Protein AF-A0AAD5P476-F1 (afdb_monomer)

Solvent-accessible surface area (backbone atoms only — not comparable to full-atom values): 8328 Å² total; per-residue (Å²): 130,91,80,48,74,83,49,56,72,57,26,40,53,55,22,43,72,74,50,65,57,78,85,40,53,67,40,34,55,52,45,22,54,51,45,40,48,51,51,37,50,48,43,35,69,77,75,69,49,52,72,73,57,47,51,50,52,48,50,22,55,66,69,68,40,80,73,51,40,74,80,47,57,73,70,56,35,53,53,51,50,53,51,52,52,53,52,50,51,52,27,53,53,32,28,70,62,60,75,40,89,45,53,66,58,54,53,50,42,56,48,62,58,66,49,91,88,53,87,62,63,60,46,58,48,51,42,50,49,53,52,46,58,58,31,54,58,29,47,54,47,57,55,59,64,75,75,115

Secondary structure (DSSP, 8-state):
--SS---HHHHHHHHHHH--SGGGHHHHHHHHHHHHHHHHHHHIIIII--HHHHHHHHHHHHHT-TTGGGGS-HHHHHHHHHHHHHHHHHHHHHHHHHS---HHHHHHHHHHHT-TT--STHHHHHHHHHHHHHHHHHHHHHHHHTT-

pLDDT: mean 76.95, std 12.53, range [40.22, 91.44]

Structure (mmCIF, N/CA/C/O backbone):
data_AF-A0AAD5P476-F1
#
_entry.id   AF-A0AAD5P476-F1
#
loop_
_atom_site.group_PDB
_atom_site.id
_atom_site.type_symbol
_atom_site.label_atom_id
_atom_site.label_alt_id
_atom_site.label_comp_id
_atom_site.label_asym_id
_atom_site.label_entity_id
_atom_site.label_seq_id
_atom_site.pdbx_PDB_ins_code
_atom_site.Cartn_x
_atom_site.Cartn_y
_atom_site.Cartn_z
_atom_site.occupancy
_atom_site.B_iso_or_equiv
_atom_site.auth_seq_id
_atom_site.auth_comp_id
_atom_site.auth_asym_id
_atom_site.auth_atom_id
_atom_site.pdbx_PDB_model_num
ATOM 1 N N . MET A 1 1 ? -5.452 -8.787 -11.969 1.00 56.88 1 MET A N 1
ATOM 2 C CA . MET A 1 1 ? -4.181 -9.285 -11.409 1.00 56.88 1 MET A CA 1
ATOM 3 C C . MET A 1 1 ? -4.263 -10.797 -11.306 1.00 56.88 1 MET A C 1
ATOM 5 O O . MET A 1 1 ? -4.991 -11.282 -10.457 1.00 56.88 1 MET A O 1
ATOM 9 N N . SER A 1 2 ? -3.610 -11.534 -12.202 1.00 55.81 2 SER A N 1
ATOM 10 C CA . SER A 1 2 ? -3.522 -13.006 -12.142 1.00 55.81 2 SER A CA 1
ATOM 11 C C . SER A 1 2 ? -2.166 -13.499 -11.619 1.00 55.81 2 SER A C 1
ATOM 13 O O . SER A 1 2 ? -1.947 -14.701 -11.556 1.00 55.81 2 SER A O 1
ATOM 15 N N . PHE A 1 3 ? -1.255 -12.572 -11.299 1.00 60.81 3 PHE A N 1
ATOM 16 C CA . PHE A 1 3 ? 0.142 -12.845 -10.957 1.00 60.81 3 PHE A CA 1
ATOM 17 C C . PHE A 1 3 ? 0.397 -12.838 -9.440 1.00 60.81 3 PHE A C 1
ATOM 19 O O . PHE A 1 3 ? 1.166 -13.658 -8.950 1.00 60.81 3 PHE A O 1
ATOM 26 N N . ALA A 1 4 ? -0.288 -11.968 -8.692 1.00 59.12 4 ALA A N 1
ATOM 27 C CA . ALA A 1 4 ? -0.160 -11.897 -7.242 1.00 59.12 4 ALA A CA 1
ATOM 28 C C . ALA A 1 4 ? -1.021 -12.967 -6.564 1.00 59.12 4 ALA A C 1
ATOM 30 O O . ALA A 1 4 ? -2.199 -13.144 -6.907 1.00 59.12 4 ALA A O 1
ATOM 31 N N . ARG A 1 5 ? -0.456 -13.670 -5.581 1.00 62.91 5 ARG A N 1
ATOM 32 C CA . ARG A 1 5 ? -1.222 -14.598 -4.749 1.00 62.91 5 ARG A CA 1
ATOM 33 C C . ARG A 1 5 ? -2.085 -13.778 -3.803 1.00 62.91 5 ARG A C 1
ATOM 35 O O . ARG A 1 5 ? -1.629 -13.272 -2.786 1.00 62.91 5 ARG A O 1
ATOM 42 N N . ILE A 1 6 ? -3.371 -13.674 -4.119 1.00 62.91 6 ILE A N 1
ATOM 43 C CA . ILE A 1 6 ? -4.349 -13.045 -3.230 1.00 62.91 6 ILE A CA 1
ATOM 44 C C . ILE A 1 6 ? -4.551 -13.961 -2.010 1.00 62.91 6 ILE A C 1
ATOM 46 O O . ILE A 1 6 ? -5.366 -14.882 -2.032 1.00 62.91 6 ILE A O 1
ATOM 50 N N . ARG A 1 7 ? -3.797 -13.721 -0.932 1.00 70.94 7 ARG A N 1
ATOM 51 C CA . ARG A 1 7 ? -3.827 -14.511 0.314 1.00 70.94 7 ARG A CA 1
ATOM 52 C C . ARG A 1 7 ? -4.842 -13.970 1.328 1.00 70.94 7 ARG A C 1
ATOM 54 O O . ARG A 1 7 ? -4.598 -14.021 2.524 1.00 70.94 7 ARG A O 1
ATOM 61 N N . LEU A 1 8 ? -6.009 -13.504 0.873 1.00 75.25 8 LEU A N 1
ATOM 62 C CA . LEU A 1 8 ? -7.020 -12.824 1.708 1.00 75.25 8 LEU A CA 1
ATOM 63 C C . LEU A 1 8 ? -7.374 -13.563 3.008 1.00 75.25 8 LEU A C 1
ATOM 65 O O . LEU A 1 8 ? -7.472 -12.937 4.059 1.00 75.25 8 LEU A O 1
ATOM 69 N N . VAL A 1 9 ? -7.561 -14.886 2.944 1.00 75.19 9 VAL A N 1
ATOM 70 C CA . VAL A 1 9 ? -7.871 -15.705 4.131 1.00 75.19 9 VAL A CA 1
ATOM 71 C C . VAL A 1 9 ? -6.724 -15.659 5.134 1.00 75.19 9 VAL A C 1
ATOM 73 O O . VAL A 1 9 ? -6.945 -15.514 6.330 1.00 75.19 9 VAL A O 1
ATOM 76 N N . GLU A 1 10 ? -5.492 -15.741 4.651 1.00 73.12 10 GLU A N 1
ATOM 77 C CA . GLU A 1 10 ? -4.314 -15.681 5.501 1.00 73.12 10 GLU A CA 1
ATOM 78 C C . GLU A 1 10 ? -4.076 -14.273 6.044 1.00 73.12 10 GLU A C 1
ATOM 80 O O . GLU A 1 10 ? -3.812 -14.125 7.231 1.00 73.12 10 GLU A O 1
ATOM 85 N N . SER A 1 11 ? -4.254 -13.238 5.221 1.00 72.88 11 SER A N 1
ATOM 86 C CA . SER A 1 11 ? -4.199 -11.838 5.648 1.00 72.88 11 SER A CA 1
ATOM 87 C C . SER A 1 11 ? -5.212 -11.555 6.759 1.00 72.88 11 SER A C 1
ATOM 89 O O . SER A 1 11 ? -4.904 -10.867 7.734 1.00 72.88 11 SER A O 1
ATOM 91 N N . TYR A 1 12 ? -6.409 -12.135 6.656 1.00 71.94 12 TYR A N 1
ATOM 92 C CA . TYR A 1 12 ? -7.424 -12.050 7.698 1.00 71.94 12 TYR A CA 1
ATOM 93 C C . TYR A 1 12 ? -7.021 -12.811 8.967 1.00 71.94 12 TYR A C 1
ATOM 95 O O . TYR A 1 12 ? -7.147 -12.271 10.063 1.00 71.94 12 TYR A O 1
ATOM 103 N N . LEU A 1 13 ? -6.484 -14.029 8.848 1.00 73.94 13 LEU A N 1
ATOM 104 C CA . LEU A 1 13 ? -5.995 -14.796 10.001 1.00 73.94 13 LEU A CA 1
ATOM 105 C C . LEU A 1 13 ? -4.844 -14.082 10.726 1.00 73.94 13 LEU A C 1
ATOM 107 O O . LEU A 1 13 ? -4.843 -14.028 11.956 1.00 73.94 13 LEU A O 1
ATOM 111 N N . TRP A 1 14 ? -3.910 -13.478 9.985 1.00 71.81 14 TRP A N 1
ATOM 112 C CA . TRP A 1 14 ? -2.864 -12.615 10.542 1.00 71.81 14 TRP A CA 1
ATOM 113 C C . TRP A 1 14 ? -3.455 -11.440 11.303 1.00 71.81 14 TRP A C 1
ATOM 115 O O . TRP A 1 14 ? -3.028 -11.135 12.411 1.00 71.81 14 TRP A O 1
ATOM 125 N N . THR A 1 15 ? -4.488 -10.824 10.743 1.00 70.62 15 THR A N 1
ATOM 126 C CA . THR A 1 15 ? -5.160 -9.702 11.383 1.00 70.62 15 THR A CA 1
ATOM 127 C C . THR A 1 15 ? -5.862 -10.102 12.679 1.00 70.62 15 THR A C 1
ATOM 129 O O . THR A 1 15 ? -5.722 -9.417 13.684 1.00 70.62 15 THR A O 1
ATOM 132 N N . VAL A 1 16 ? -6.591 -11.221 12.686 1.00 73.12 16 VAL A N 1
ATOM 133 C CA . VAL A 1 16 ? -7.261 -11.738 13.893 1.00 73.12 16 VAL A CA 1
ATOM 134 C C . VAL A 1 16 ? -6.247 -12.083 14.983 1.00 73.12 16 VAL A C 1
ATOM 136 O O . VAL A 1 16 ? -6.548 -11.928 16.162 1.00 73.12 16 VAL A O 1
ATOM 139 N N . ARG A 1 17 ? -5.038 -12.517 14.607 1.00 71.56 17 ARG A N 1
ATOM 140 C CA . ARG A 1 17 ? -3.945 -12.755 15.556 1.00 71.56 17 ARG A CA 1
ATOM 141 C C . ARG A 1 17 ? -3.434 -11.465 16.207 1.00 71.56 17 ARG A C 1
ATOM 143 O O . ARG A 1 17 ? -2.981 -11.526 17.343 1.00 71.56 17 ARG A O 1
ATOM 150 N N . ILE A 1 18 ? -3.482 -10.347 15.484 1.00 69.25 18 ILE A N 1
ATOM 151 C CA . ILE A 1 18 ? -3.043 -9.027 15.950 1.00 69.25 18 ILE A CA 1
ATOM 152 C C . ILE A 1 18 ? -4.147 -8.372 16.801 1.00 69.25 18 ILE A C 1
ATOM 154 O O . ILE A 1 18 ? -3.914 -8.033 17.950 1.00 69.25 18 ILE A O 1
ATOM 158 N N . THR A 1 19 ? -5.376 -8.287 16.278 1.00 69.94 19 THR A N 1
ATOM 159 C CA . THR A 1 19 ? -6.534 -7.627 16.918 1.00 69.94 19 THR A CA 1
ATOM 160 C C . THR A 1 19 ? -7.726 -8.580 17.038 1.00 69.94 19 THR A C 1
ATOM 162 O O . THR A 1 19 ? -8.658 -8.573 16.220 1.00 69.94 19 THR A O 1
ATOM 165 N N . PHE A 1 20 ? -7.710 -9.435 18.064 1.00 73.69 20 PHE A N 1
ATOM 166 C CA . PHE A 1 20 ? -8.717 -10.492 18.220 1.00 73.69 20 PHE A CA 1
ATOM 167 C C . PHE A 1 20 ? -10.051 -9.980 18.783 1.00 73.69 20 PHE A C 1
ATOM 169 O O . PHE A 1 20 ? -11.096 -10.597 18.558 1.00 73.69 20 PHE A O 1
ATOM 176 N N . GLU A 1 21 ? -10.043 -8.866 19.514 1.00 77.25 21 GLU A N 1
ATOM 177 C CA . GLU A 1 21 ? -11.175 -8.452 20.331 1.00 77.25 21 GLU A CA 1
ATOM 178 C C . GLU A 1 21 ? -12.355 -7.982 19.462 1.00 77.25 21 GLU A C 1
ATOM 180 O O . GLU A 1 21 ? -12.168 -7.173 18.546 1.00 77.25 21 GLU A O 1
ATOM 185 N N . PRO A 1 22 ? -13.596 -8.444 19.716 1.00 75.69 22 PRO A N 1
ATOM 186 C CA . PRO A 1 22 ? -14.731 -8.252 18.809 1.00 75.69 22 PRO A CA 1
ATOM 187 C C . PRO A 1 22 ? -14.987 -6.799 18.408 1.00 75.69 22 PRO A C 1
ATOM 189 O O . PRO A 1 22 ? -15.296 -6.548 17.241 1.00 75.69 22 PRO A O 1
ATOM 192 N N . GLN A 1 23 ? -14.791 -5.863 19.337 1.00 75.94 23 GLN A N 1
ATOM 193 C CA . GLN A 1 23 ? -14.999 -4.433 19.141 1.00 75.94 23 GLN A CA 1
ATOM 194 C C . GLN A 1 23 ? -14.109 -3.827 18.046 1.00 75.94 23 GLN A C 1
ATOM 196 O O . GLN A 1 23 ? -14.542 -2.913 17.358 1.00 75.94 23 GLN A O 1
ATOM 201 N N . PHE A 1 24 ? -12.926 -4.391 17.777 1.00 79.06 24 PHE A N 1
ATOM 202 C CA . PHE A 1 24 ? -11.970 -3.883 16.782 1.00 79.06 24 PHE A CA 1
ATOM 203 C C . PHE A 1 24 ? -12.273 -4.341 15.344 1.00 79.06 24 PHE A C 1
ATOM 205 O O . PHE A 1 24 ? -11.373 -4.577 14.537 1.00 79.06 24 PHE A O 1
ATOM 212 N N . GLY A 1 25 ? -13.555 -4.474 14.987 1.00 79.25 25 GLY A N 1
ATOM 213 C CA . GLY A 1 25 ? -13.986 -4.931 13.660 1.00 79.25 25 GLY A CA 1
ATOM 214 C C . GLY A 1 25 ? -13.490 -4.049 12.509 1.00 79.25 25 GLY A C 1
ATOM 215 O O . GLY A 1 25 ? -13.062 -4.574 11.478 1.00 79.25 25 GLY A O 1
ATOM 216 N N . TYR A 1 26 ? -13.491 -2.728 12.703 1.00 80.12 26 TYR A N 1
ATOM 217 C CA . TYR A 1 26 ? -12.933 -1.770 11.746 1.00 80.12 26 TYR A CA 1
ATOM 218 C C . TYR A 1 26 ? -11.417 -1.952 11.579 1.00 80.12 26 TYR A C 1
ATOM 220 O O . TYR A 1 26 ? -10.949 -2.148 10.454 1.00 80.12 26 TYR A O 1
ATOM 228 N N . CYS A 1 27 ? -10.672 -2.004 12.694 1.00 79.56 27 CYS A N 1
ATOM 229 C CA . CYS A 1 27 ? -9.227 -2.255 12.702 1.00 79.56 27 CYS A CA 1
ATOM 230 C C . CYS A 1 27 ? -8.888 -3.521 11.917 1.00 79.56 27 CYS A C 1
ATOM 232 O O . CYS A 1 27 ? -8.017 -3.505 11.048 1.00 79.56 27 CYS A O 1
ATOM 234 N N . ARG A 1 28 ? -9.642 -4.605 12.152 1.00 82.81 28 ARG A N 1
ATOM 235 C CA . ARG A 1 28 ? -9.429 -5.862 11.438 1.00 82.81 28 ARG A CA 1
ATOM 236 C C . ARG A 1 28 ? -9.648 -5.728 9.934 1.00 82.81 28 ARG A C 1
ATOM 238 O O . ARG A 1 28 ? -8.875 -6.248 9.134 1.00 82.81 28 ARG A O 1
ATOM 245 N N . ARG A 1 29 ? -10.699 -5.023 9.513 1.00 82.75 29 ARG A N 1
ATOM 246 C CA . ARG A 1 29 ? -10.951 -4.805 8.083 1.00 82.75 29 ARG A CA 1
ATOM 247 C C . ARG A 1 29 ? -9.804 -4.023 7.435 1.00 82.75 29 ARG A C 1
ATOM 249 O O . ARG A 1 29 ? -9.374 -4.395 6.344 1.00 82.75 29 ARG A O 1
ATOM 256 N N . MET A 1 30 ? -9.309 -2.976 8.092 1.00 81.12 30 MET A N 1
ATOM 257 C CA . MET A 1 30 ? -8.221 -2.145 7.571 1.00 81.12 30 MET A CA 1
ATOM 258 C C . MET A 1 30 ? -6.882 -2.882 7.528 1.00 81.12 30 MET A C 1
ATOM 260 O O . MET A 1 30 ? -6.230 -2.901 6.485 1.00 81.12 30 MET A O 1
ATOM 264 N N . LEU A 1 31 ? -6.510 -3.567 8.610 1.00 79.44 31 LEU A N 1
ATOM 265 C CA . LEU A 1 31 ? -5.298 -4.388 8.666 1.00 79.44 31 LEU A CA 1
ATOM 266 C C . LEU A 1 31 ? -5.315 -5.489 7.599 1.00 79.44 31 LEU A C 1
ATOM 268 O O . LEU A 1 31 ? -4.315 -5.686 6.916 1.00 79.44 31 LEU A O 1
ATOM 272 N N . THR A 1 32 ? -6.459 -6.136 7.352 1.00 82.06 32 THR A N 1
ATOM 273 C CA . THR A 1 32 ? -6.566 -7.141 6.279 1.00 82.06 32 THR A CA 1
ATOM 274 C C . THR A 1 32 ? -6.309 -6.533 4.895 1.00 82.06 32 THR A C 1
ATOM 276 O O . THR A 1 32 ? -5.615 -7.154 4.085 1.00 82.06 32 THR A O 1
ATOM 279 N N . LYS A 1 33 ? -6.823 -5.322 4.613 1.00 83.19 33 LYS A N 1
ATOM 280 C CA . LYS A 1 33 ? -6.537 -4.602 3.356 1.00 83.19 33 LYS A CA 1
ATOM 281 C C . LYS A 1 33 ? -5.040 -4.305 3.221 1.00 83.19 33 LYS A C 1
ATOM 283 O O . LYS A 1 33 ? -4.460 -4.608 2.182 1.00 83.19 33 LYS A O 1
ATOM 288 N N . VAL A 1 34 ? -4.418 -3.770 4.275 1.00 82.31 34 VAL A N 1
ATOM 289 C CA . VAL A 1 34 ? -2.983 -3.441 4.300 1.00 82.31 34 VAL A CA 1
ATOM 290 C C . VAL A 1 34 ? -2.119 -4.683 4.110 1.00 82.31 34 VAL A C 1
ATOM 292 O O . VAL A 1 34 ? -1.272 -4.686 3.226 1.00 82.31 34 VAL A O 1
ATOM 295 N N . ILE A 1 35 ? -2.369 -5.759 4.860 1.00 80.00 35 ILE A N 1
ATOM 296 C CA . ILE A 1 35 ? -1.612 -7.014 4.738 1.00 80.00 35 ILE A CA 1
ATOM 297 C C . ILE A 1 35 ? -1.754 -7.587 3.329 1.00 80.00 35 ILE A C 1
ATOM 299 O O . ILE A 1 35 ? -0.774 -8.031 2.741 1.00 80.00 35 ILE A O 1
ATOM 303 N N . SER A 1 36 ? -2.955 -7.537 2.748 1.00 84.19 36 SER A N 1
ATOM 304 C CA . SER A 1 36 ? -3.157 -7.993 1.369 1.00 84.19 36 SER A CA 1
ATOM 305 C C . SER A 1 36 ? -2.323 -7.174 0.379 1.00 84.19 36 SER A C 1
ATOM 307 O O . SER A 1 36 ? -1.694 -7.742 -0.509 1.00 84.19 36 SER A O 1
ATOM 309 N N . LEU A 1 37 ? -2.268 -5.849 0.541 1.00 84.50 37 LEU A N 1
ATOM 310 C CA . LEU A 1 37 ? -1.442 -4.980 -0.300 1.00 84.50 37 LEU A CA 1
ATOM 311 C C . LEU A 1 37 ? 0.051 -5.254 -0.129 1.00 84.50 37 LEU A C 1
ATOM 313 O O . LEU A 1 37 ? 0.743 -5.345 -1.137 1.00 84.50 37 LEU A O 1
ATOM 317 N N . ILE A 1 38 ? 0.523 -5.442 1.107 1.00 81.88 38 ILE A N 1
ATOM 318 C CA . ILE A 1 38 ? 1.912 -5.822 1.400 1.00 81.88 38 ILE A CA 1
ATOM 319 C C . ILE A 1 38 ? 2.262 -7.098 0.636 1.00 81.88 38 ILE A C 1
ATOM 321 O O . ILE A 1 38 ? 3.204 -7.080 -0.141 1.00 81.88 38 ILE A O 1
ATOM 325 N N . THR A 1 39 ? 1.444 -8.153 0.739 1.00 82.44 39 THR A N 1
ATOM 326 C CA . THR A 1 39 ? 1.718 -9.423 0.038 1.00 82.44 39 THR A CA 1
ATOM 327 C C . THR A 1 39 ? 1.727 -9.291 -1.486 1.00 82.44 39 THR A C 1
ATOM 329 O O . THR A 1 39 ? 2.492 -9.964 -2.166 1.00 82.44 39 THR A O 1
ATOM 332 N N . VAL A 1 40 ? 0.889 -8.413 -2.047 1.00 84.31 40 VAL A N 1
ATOM 333 C CA . VAL A 1 40 ? 0.875 -8.163 -3.495 1.00 84.31 40 VAL A CA 1
ATOM 334 C C . VAL A 1 40 ? 2.123 -7.398 -3.926 1.00 84.31 40 VAL A C 1
ATOM 336 O O . VAL A 1 40 ? 2.659 -7.673 -4.996 1.00 84.31 40 VAL A O 1
ATOM 339 N N . ILE A 1 41 ? 2.565 -6.417 -3.136 1.00 84.19 41 ILE A N 1
ATOM 340 C CA . ILE A 1 41 ? 3.769 -5.643 -3.446 1.00 84.19 41 ILE A CA 1
ATOM 341 C C . ILE A 1 41 ? 5.019 -6.513 -3.249 1.00 84.19 41 ILE A C 1
ATOM 343 O O . ILE A 1 41 ? 5.908 -6.453 -4.085 1.00 84.19 41 ILE A O 1
ATOM 347 N N . ASP A 1 42 ? 5.051 -7.372 -2.234 1.00 82.69 42 ASP A N 1
ATOM 348 C CA . ASP A 1 42 ? 6.098 -8.378 -2.013 1.00 82.69 42 ASP A CA 1
ATOM 349 C C . ASP A 1 42 ? 6.290 -9.280 -3.244 1.00 82.69 42 ASP A C 1
ATOM 351 O O . ASP A 1 42 ? 7.362 -9.289 -3.843 1.00 82.69 42 ASP A O 1
ATOM 355 N N . ASP A 1 43 ? 5.211 -9.897 -3.751 1.00 82.94 43 ASP A N 1
ATOM 356 C CA . ASP A 1 43 ? 5.248 -10.683 -4.996 1.00 82.94 43 ASP A CA 1
ATOM 357 C C . ASP A 1 43 ? 5.796 -9.856 -6.186 1.00 82.94 43 ASP A C 1
ATOM 359 O O . ASP A 1 43 ? 6.492 -10.380 -7.063 1.00 82.94 43 ASP A O 1
ATOM 363 N N . VAL A 1 44 ? 5.480 -8.553 -6.245 1.00 84.06 44 VAL A N 1
ATOM 364 C CA . VAL A 1 44 ? 5.999 -7.646 -7.279 1.00 84.06 44 VAL A CA 1
ATOM 365 C C . VAL A 1 44 ? 7.507 -7.436 -7.139 1.00 84.06 44 VAL A C 1
ATOM 367 O O . VAL A 1 44 ? 8.188 -7.476 -8.159 1.00 84.06 44 VAL A O 1
ATOM 370 N N . TYR A 1 45 ? 8.032 -7.227 -5.933 1.00 81.12 45 TYR A N 1
ATOM 371 C CA . TYR A 1 45 ? 9.467 -7.020 -5.707 1.00 81.12 45 TYR A CA 1
ATOM 372 C C . TYR A 1 45 ? 10.287 -8.306 -5.876 1.00 81.12 45 TYR A C 1
ATOM 374 O O . TYR A 1 45 ? 11.382 -8.245 -6.434 1.00 81.12 45 TYR A O 1
ATOM 382 N N . ASP A 1 46 ? 9.744 -9.457 -5.478 1.00 80.25 46 ASP A N 1
ATOM 383 C CA . ASP A 1 46 ? 10.494 -10.717 -5.428 1.00 80.25 46 ASP A CA 1
ATOM 384 C C . ASP A 1 46 ? 10.431 -11.544 -6.718 1.00 80.25 46 ASP A C 1
ATOM 386 O O . ASP A 1 46 ? 11.373 -12.276 -7.037 1.00 80.25 46 ASP A O 1
ATOM 390 N N . VAL A 1 47 ? 9.320 -11.477 -7.463 1.00 79.31 47 VAL A N 1
ATOM 391 C CA . VAL A 1 47 ? 9.055 -12.413 -8.573 1.00 79.31 47 VAL A CA 1
ATOM 392 C C . VAL A 1 47 ? 8.835 -11.717 -9.913 1.00 79.31 47 VAL A C 1
ATOM 394 O O . VAL A 1 47 ? 9.284 -12.229 -10.940 1.00 79.31 47 VAL A O 1
ATOM 397 N N . TYR A 1 48 ? 8.119 -10.590 -9.938 1.00 78.25 48 TYR A N 1
ATOM 398 C CA . TYR A 1 48 ? 7.584 -10.046 -11.195 1.00 78.25 48 TYR A CA 1
ATOM 399 C C . TYR A 1 48 ? 8.276 -8.784 -11.709 1.00 78.25 48 TYR A C 1
ATOM 401 O O . TYR A 1 48 ? 8.341 -8.591 -12.922 1.00 78.25 48 TYR A O 1
ATOM 409 N N . GLY A 1 49 ? 8.750 -7.918 -10.821 1.00 81.75 49 GLY A N 1
ATOM 410 C CA . GLY A 1 49 ? 9.312 -6.628 -11.185 1.00 81.75 49 GLY A CA 1
ATOM 411 C C . GLY A 1 49 ? 10.743 -6.749 -11.687 1.00 81.75 49 GLY A C 1
ATOM 412 O O . GLY A 1 49 ? 11.593 -7.403 -11.087 1.00 81.75 49 GLY A O 1
ATOM 413 N N . THR A 1 50 ? 11.040 -6.064 -12.785 1.00 87.94 50 THR A N 1
ATOM 414 C CA . THR A 1 50 ? 12.428 -5.798 -13.170 1.00 87.94 50 THR A CA 1
ATOM 415 C C . THR A 1 50 ? 12.999 -4.665 -12.318 1.00 87.94 50 THR A C 1
ATOM 417 O O . THR A 1 50 ? 12.259 -3.789 -11.874 1.00 87.94 50 THR A O 1
ATOM 420 N N . LEU A 1 51 ? 14.323 -4.624 -12.129 1.00 86.06 51 LEU A N 1
ATOM 421 C CA . LEU A 1 51 ? 14.982 -3.599 -11.304 1.00 86.06 51 LEU A CA 1
ATOM 422 C C . LEU A 1 51 ? 14.538 -2.167 -11.663 1.00 86.06 51 LEU A C 1
ATOM 424 O O . LEU A 1 51 ? 14.174 -1.398 -10.780 1.00 86.06 51 LEU A O 1
ATOM 428 N N . ASN A 1 52 ? 14.471 -1.845 -12.959 1.00 88.06 52 ASN A N 1
ATOM 429 C CA . ASN A 1 52 ? 14.036 -0.528 -13.435 1.00 88.06 52 ASN A CA 1
ATOM 430 C C . ASN A 1 52 ? 12.577 -0.215 -13.056 1.00 88.06 52 ASN A C 1
ATOM 432 O O . ASN A 1 52 ? 12.252 0.918 -12.713 1.00 88.06 52 ASN A O 1
ATOM 436 N N . GLU A 1 53 ? 11.677 -1.199 -13.132 1.00 89.81 53 GLU A N 1
ATOM 437 C CA . GLU A 1 53 ? 10.277 -1.002 -12.743 1.00 89.81 53 GLU A CA 1
ATOM 438 C C . GLU A 1 53 ? 10.145 -0.827 -11.225 1.00 89.81 53 GLU A C 1
ATOM 440 O O . GLU A 1 53 ? 9.360 0.006 -10.771 1.00 89.81 53 GLU A O 1
ATOM 445 N N . LEU A 1 54 ? 10.944 -1.559 -10.442 1.00 88.56 54 LEU A N 1
ATOM 446 C CA . LEU A 1 54 ? 10.984 -1.439 -8.983 1.00 88.56 54 LEU A CA 1
ATOM 447 C C . LEU A 1 54 ? 11.537 -0.084 -8.532 1.00 88.56 54 LEU A C 1
ATOM 449 O O . LEU A 1 54 ? 11.011 0.500 -7.585 1.00 88.56 54 LEU A O 1
ATOM 453 N N . GLU A 1 55 ? 12.540 0.462 -9.221 1.00 88.44 55 GLU A N 1
ATOM 454 C CA . GLU A 1 55 ? 13.039 1.821 -8.978 1.00 88.44 55 GLU A CA 1
ATOM 455 C C . GLU A 1 55 ? 11.953 2.874 -9.237 1.00 88.44 55 GLU A C 1
ATOM 457 O O . GLU A 1 55 ? 11.733 3.757 -8.405 1.00 88.44 55 GLU A O 1
ATOM 462 N N . LEU A 1 56 ? 11.210 2.750 -10.342 1.00 90.44 56 LEU A N 1
ATOM 463 C CA . LEU A 1 56 ? 10.096 3.653 -10.651 1.00 90.44 56 LEU A CA 1
ATOM 464 C C . LEU A 1 56 ? 8.956 3.531 -9.634 1.00 90.44 56 LEU A C 1
ATOM 466 O O . LEU A 1 56 ? 8.374 4.539 -9.228 1.00 90.44 56 LEU A O 1
ATOM 470 N N . PHE A 1 57 ? 8.623 2.309 -9.209 1.00 89.50 57 PHE A N 1
ATOM 471 C CA . PHE A 1 57 ? 7.611 2.085 -8.175 1.00 89.50 57 PHE A CA 1
ATOM 472 C C . PHE A 1 57 ? 8.054 2.689 -6.842 1.00 89.50 57 PHE A C 1
ATOM 474 O O . PHE A 1 57 ? 7.262 3.332 -6.148 1.00 89.50 57 PHE A O 1
ATOM 481 N N . THR A 1 58 ? 9.342 2.551 -6.529 1.00 88.12 58 THR A N 1
ATOM 482 C CA . THR A 1 58 ? 9.954 3.114 -5.329 1.00 88.12 58 THR A CA 1
ATOM 483 C C . THR A 1 58 ? 9.847 4.634 -5.316 1.00 88.12 58 THR A C 1
ATOM 485 O O . THR A 1 58 ? 9.337 5.201 -4.349 1.00 88.12 58 THR A O 1
ATOM 488 N N . ASP A 1 59 ? 10.227 5.287 -6.413 1.00 89.50 59 ASP A N 1
ATOM 489 C CA . ASP A 1 59 ? 10.109 6.738 -6.576 1.00 89.50 59 ASP A CA 1
ATOM 490 C C . ASP A 1 59 ? 8.648 7.214 -6.470 1.00 89.50 59 ASP A C 1
ATOM 492 O O . ASP A 1 59 ? 8.363 8.210 -5.797 1.00 89.50 59 ASP A O 1
ATOM 496 N N . ALA A 1 60 ? 7.695 6.473 -7.048 1.00 91.00 60 ALA A N 1
ATOM 497 C CA . ALA A 1 60 ? 6.273 6.810 -6.962 1.00 91.00 60 ALA A CA 1
ATOM 498 C C . ALA A 1 60 ? 5.754 6.803 -5.514 1.00 91.00 60 ALA A C 1
ATOM 500 O O . ALA A 1 60 ? 5.040 7.724 -5.102 1.00 91.00 60 ALA A O 1
ATOM 501 N N . VAL A 1 61 ? 6.146 5.804 -4.719 1.00 89.31 61 VAL A N 1
ATOM 502 C CA . VAL A 1 61 ? 5.792 5.714 -3.296 1.00 89.31 61 VAL A CA 1
ATOM 503 C C . VAL A 1 61 ? 6.585 6.723 -2.453 1.00 89.31 61 VAL A C 1
ATOM 505 O O . VAL A 1 61 ? 6.082 7.166 -1.426 1.00 89.31 61 VAL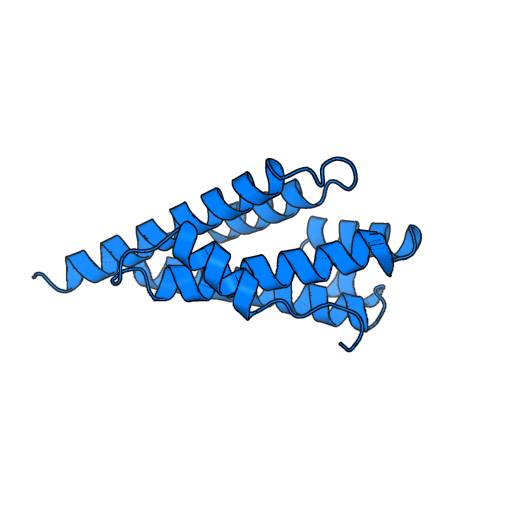 A O 1
ATOM 508 N N . ASP A 1 62 ? 7.776 7.172 -2.853 1.00 88.38 62 ASP A N 1
ATOM 509 C CA . ASP A 1 62 ? 8.479 8.251 -2.133 1.00 88.38 62 ASP A CA 1
ATOM 510 C C . ASP A 1 62 ? 7.777 9.588 -2.299 1.00 88.38 62 ASP A C 1
ATOM 512 O O . ASP A 1 62 ? 7.433 10.265 -1.317 1.00 88.38 62 ASP A O 1
ATOM 516 N N . ARG A 1 63 ? 7.501 9.940 -3.552 1.00 90.19 63 ARG A N 1
ATOM 517 C CA . ARG A 1 63 ? 6.799 11.175 -3.901 1.00 90.19 63 ARG A CA 1
ATOM 518 C C . ARG A 1 63 ? 5.365 11.166 -3.397 1.00 90.19 63 ARG A C 1
ATOM 520 O O . ARG A 1 63 ? 4.830 12.226 -3.085 1.00 90.19 63 ARG A O 1
ATOM 527 N N . TRP A 1 64 ? 4.770 9.978 -3.282 1.00 90.31 64 TRP A N 1
ATOM 528 C CA . TRP A 1 64 ? 3.360 9.793 -2.953 1.00 90.31 64 TRP A CA 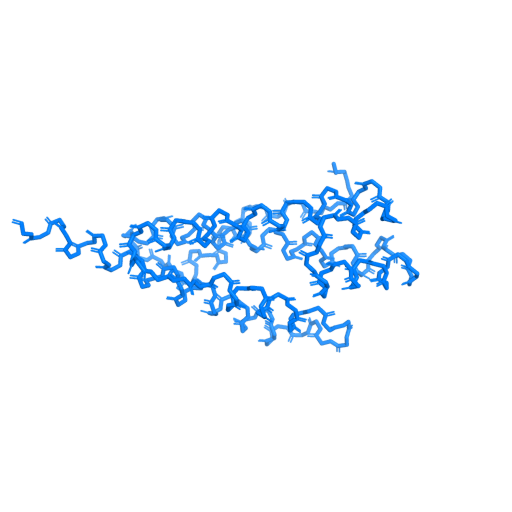1
ATOM 529 C C . TRP A 1 64 ? 2.446 10.578 -3.917 1.00 90.31 64 TRP A C 1
ATOM 531 O O . TRP A 1 64 ? 1.450 11.178 -3.507 1.00 90.31 64 TRP A O 1
ATOM 541 N N . ASP A 1 65 ? 2.817 10.612 -5.203 1.00 85.31 65 ASP A N 1
ATOM 542 C CA . ASP A 1 65 ? 2.172 11.410 -6.254 1.00 85.31 65 ASP A CA 1
ATOM 543 C C . ASP A 1 65 ? 1.589 10.505 -7.350 1.00 85.31 65 ASP A C 1
ATOM 545 O O . ASP A 1 65 ? 2.311 9.769 -8.026 1.00 85.31 65 ASP A O 1
ATOM 549 N N . LEU A 1 66 ? 0.279 10.618 -7.592 1.00 87.31 66 LEU A N 1
ATOM 550 C CA . LEU A 1 66 ? -0.417 9.909 -8.671 1.00 87.31 66 LEU A CA 1
ATOM 551 C C . LEU A 1 66 ? 0.149 10.241 -10.060 1.00 87.31 66 LEU A C 1
ATOM 553 O O . LEU A 1 66 ? 0.006 9.453 -10.985 1.00 87.31 66 LEU A O 1
ATOM 557 N N . LYS A 1 67 ? 0.821 11.379 -10.258 1.00 89.00 67 LYS A N 1
ATOM 558 C CA . LYS A 1 67 ? 1.468 11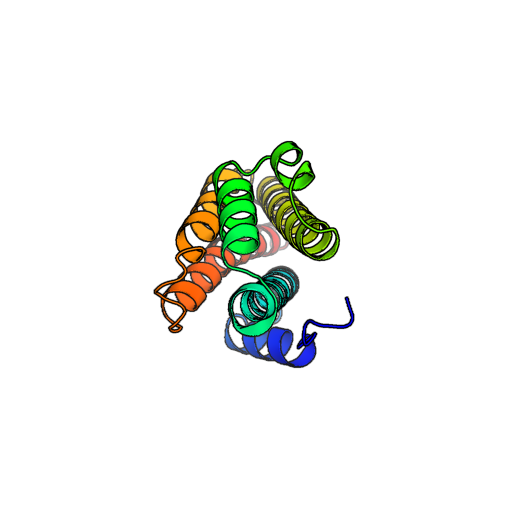.682 -11.545 1.00 89.00 67 LYS A CA 1
ATOM 559 C C . LYS A 1 67 ? 2.686 10.797 -11.806 1.00 89.00 67 LYS A C 1
ATOM 561 O O . LYS A 1 67 ? 2.938 10.484 -12.971 1.00 89.00 67 LYS A O 1
ATOM 566 N N . ALA A 1 68 ? 3.400 10.370 -10.761 1.00 85.69 68 ALA A N 1
ATOM 567 C CA . ALA A 1 68 ? 4.557 9.482 -10.884 1.00 85.69 68 ALA A CA 1
ATOM 568 C C . ALA A 1 68 ? 4.151 8.099 -11.424 1.00 85.69 68 ALA A C 1
ATOM 570 O O . ALA A 1 68 ? 4.895 7.487 -12.188 1.00 85.69 68 ALA A O 1
ATOM 571 N N . MET A 1 69 ? 2.908 7.667 -11.168 1.00 88.38 69 MET A N 1
ATOM 572 C CA . MET A 1 69 ? 2.385 6.385 -11.653 1.00 88.38 69 MET A CA 1
ATOM 573 C C . MET A 1 69 ? 2.320 6.283 -13.185 1.00 88.38 69 MET A C 1
ATOM 575 O O . MET A 1 69 ? 2.222 5.185 -13.725 1.00 88.38 69 MET A O 1
ATOM 579 N N . LYS A 1 70 ? 2.341 7.408 -13.917 1.00 88.12 70 LYS A N 1
ATOM 580 C CA . LYS A 1 70 ? 2.238 7.405 -15.387 1.00 88.12 70 LYS A CA 1
ATOM 581 C C . LYS A 1 70 ? 3.361 6.612 -16.053 1.00 88.12 70 LYS A C 1
ATOM 583 O O . LYS A 1 70 ? 3.145 6.080 -17.137 1.00 88.12 70 LYS A O 1
ATOM 588 N N . GLN A 1 71 ? 4.519 6.540 -15.399 1.00 88.25 71 GLN A N 1
ATOM 589 C CA . GLN A 1 71 ? 5.704 5.837 -15.886 1.00 88.25 71 GLN A CA 1
ATOM 590 C C . GLN A 1 71 ? 5.693 4.342 -15.531 1.00 88.25 71 GLN A C 1
ATOM 592 O O . GLN A 1 71 ? 6.505 3.590 -16.056 1.00 88.25 71 GLN A O 1
ATOM 597 N N . LEU A 1 72 ? 4.769 3.905 -14.669 1.00 90.88 72 LEU A N 1
ATOM 598 C CA . LEU A 1 72 ? 4.682 2.518 -14.229 1.00 90.88 72 LEU A CA 1
ATOM 599 C C . LEU A 1 72 ? 3.983 1.626 -15.270 1.00 90.88 72 LEU A C 1
ATOM 601 O O . LEU A 1 72 ? 3.084 2.083 -15.988 1.00 90.88 72 LEU A O 1
ATOM 605 N N . PRO A 1 73 ? 4.309 0.327 -15.302 1.00 91.31 73 PRO A N 1
ATOM 606 C CA . PRO A 1 73 ? 3.480 -0.679 -15.952 1.00 91.31 73 PRO A CA 1
ATOM 607 C C . PRO A 1 73 ? 2.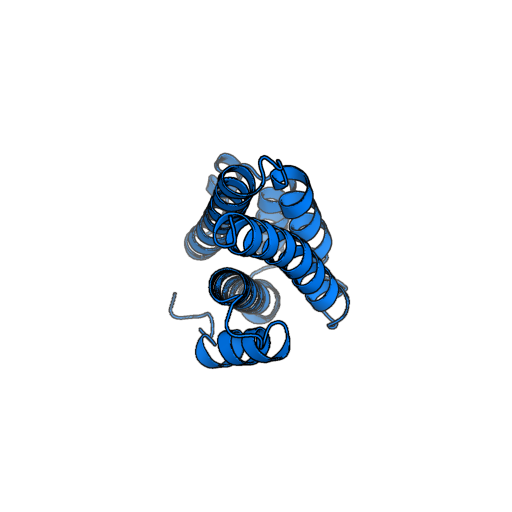059 -0.709 -15.375 1.00 91.31 73 PRO A C 1
ATOM 609 O O . PRO A 1 73 ? 1.838 -0.402 -14.201 1.00 91.31 73 PRO A O 1
ATOM 612 N N . ASP A 1 74 ? 1.077 -1.138 -16.169 1.00 89.56 74 ASP A N 1
ATOM 613 C CA . ASP A 1 74 ? -0.335 -1.087 -15.763 1.00 89.56 74 ASP A CA 1
ATOM 614 C C . ASP A 1 74 ? -0.648 -1.917 -14.512 1.00 89.56 74 ASP A C 1
ATOM 616 O O . ASP A 1 74 ? -1.473 -1.514 -13.694 1.00 89.56 74 ASP A O 1
ATOM 620 N N . TYR A 1 75 ? 0.047 -3.036 -14.301 1.00 85.75 75 TYR A N 1
ATOM 621 C CA . TYR A 1 75 ? -0.135 -3.834 -13.090 1.00 85.75 75 TYR A CA 1
ATOM 622 C C . TYR A 1 75 ? 0.351 -3.102 -11.830 1.00 85.75 75 TYR A C 1
ATOM 624 O O . TYR A 1 75 ? -0.366 -3.068 -10.831 1.00 85.75 75 TYR A O 1
ATOM 632 N N . MET A 1 76 ? 1.511 -2.440 -11.901 1.00 89.06 76 MET A N 1
ATOM 633 C CA . MET A 1 76 ? 2.058 -1.625 -10.815 1.00 89.06 76 MET A CA 1
ATOM 634 C C . MET A 1 76 ? 1.222 -0.369 -10.558 1.00 89.06 76 MET A C 1
ATOM 636 O O . MET A 1 76 ? 1.059 0.028 -9.406 1.00 89.06 76 MET A O 1
ATOM 640 N N . LYS A 1 77 ? 0.629 0.231 -11.601 1.00 90.94 77 LYS A N 1
ATOM 641 C CA . LYS A 1 77 ? -0.335 1.334 -11.446 1.00 90.94 77 LYS A CA 1
ATOM 642 C C . LYS A 1 77 ? -1.526 0.920 -10.593 1.00 90.94 77 LYS A C 1
ATOM 644 O O . LYS A 1 77 ? -1.932 1.680 -9.718 1.00 90.94 77 LYS A O 1
ATOM 649 N N . ILE A 1 78 ? -2.079 -0.269 -10.842 1.00 89.56 78 ILE A N 1
ATOM 650 C CA . ILE A 1 78 ? -3.204 -0.789 -10.058 1.00 89.56 78 ILE A CA 1
ATOM 651 C C . ILE A 1 78 ? -2.764 -1.015 -8.605 1.00 89.56 78 ILE A C 1
ATOM 653 O O . ILE A 1 78 ? -3.485 -0.599 -7.700 1.00 89.56 78 ILE A O 1
ATOM 657 N N . CYS A 1 79 ? -1.583 -1.604 -8.369 1.00 88.38 79 CYS A N 1
ATOM 658 C CA . CYS A 1 79 ? -1.038 -1.779 -7.015 1.00 88.38 79 CYS A CA 1
ATOM 659 C C . CYS A 1 79 ? -0.880 -0.436 -6.285 1.00 88.38 79 CYS A C 1
ATOM 661 O O . CYS A 1 79 ? -1.368 -0.276 -5.168 1.00 88.38 79 CYS A O 1
ATOM 663 N N . PHE A 1 80 ? -0.248 0.545 -6.933 1.00 90.25 80 PHE A N 1
ATOM 664 C CA . PHE A 1 80 ? -0.013 1.868 -6.358 1.00 90.25 80 PHE A CA 1
ATOM 665 C C . PHE A 1 80 ? -1.318 2.609 -6.059 1.00 90.25 80 PHE A C 1
ATOM 667 O O . PHE A 1 80 ? -1.459 3.214 -5.000 1.00 90.25 80 PHE A O 1
ATOM 674 N N . LEU A 1 81 ? -2.299 2.537 -6.961 1.00 91.44 81 LEU A N 1
ATOM 675 C CA . LEU A 1 81 ? -3.603 3.161 -6.756 1.00 91.44 81 LEU A CA 1
ATOM 676 C C . LEU A 1 81 ? -4.359 2.518 -5.587 1.00 91.44 81 LEU A C 1
ATOM 678 O O . LEU A 1 81 ? -4.972 3.223 -4.788 1.00 91.44 81 LEU A O 1
ATOM 682 N N . ALA A 1 82 ? -4.296 1.191 -5.462 1.00 89.81 82 ALA A N 1
ATOM 683 C CA . ALA A 1 82 ? -4.907 0.480 -4.346 1.00 89.81 82 ALA A CA 1
ATOM 684 C C . ALA A 1 82 ? -4.246 0.850 -3.006 1.00 89.81 82 ALA A C 1
ATOM 686 O O . ALA A 1 82 ? -4.954 1.085 -2.026 1.00 89.81 82 ALA A O 1
ATOM 687 N N . LEU A 1 83 ? -2.914 0.980 -2.982 1.00 90.00 83 LEU A N 1
ATOM 688 C CA . LEU A 1 83 ? -2.159 1.491 -1.837 1.00 90.00 83 LEU A CA 1
ATOM 689 C C . LEU A 1 83 ? -2.582 2.919 -1.469 1.00 90.00 83 LEU A C 1
ATOM 691 O O . LEU A 1 83 ? -2.955 3.176 -0.326 1.00 90.00 83 LEU A O 1
ATOM 695 N N . TYR A 1 84 ? -2.558 3.831 -2.443 1.00 90.94 84 TYR A N 1
ATOM 696 C CA . TYR A 1 84 ? -2.893 5.239 -2.249 1.00 90.94 84 TYR A CA 1
ATOM 697 C C . TYR A 1 84 ? -4.298 5.405 -1.665 1.00 90.94 84 TYR A C 1
ATOM 699 O O . TYR A 1 84 ? -4.463 6.052 -0.634 1.00 90.94 84 TYR A O 1
ATOM 707 N N . ASN A 1 85 ? -5.293 4.762 -2.283 1.00 91.25 85 ASN A N 1
ATOM 708 C CA . ASN A 1 85 ? -6.684 4.849 -1.850 1.00 91.25 85 ASN A CA 1
ATOM 709 C C . ASN A 1 85 ? -6.899 4.227 -0.467 1.00 91.25 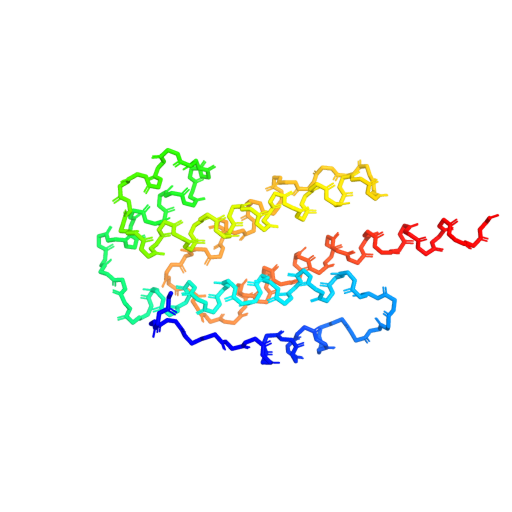85 ASN A C 1
ATOM 711 O O . ASN A 1 85 ? -7.679 4.759 0.312 1.00 91.25 85 ASN A O 1
ATOM 715 N N . SER A 1 86 ? -6.208 3.130 -0.140 1.00 88.25 86 SER A N 1
ATOM 716 C CA . SER A 1 86 ? -6.354 2.488 1.175 1.00 88.25 86 SER A CA 1
ATOM 717 C C . SER A 1 86 ? -5.785 3.351 2.302 1.00 88.25 86 SER A C 1
ATOM 719 O O . SER A 1 86 ? -6.358 3.402 3.386 1.00 88.25 86 SER A O 1
ATOM 721 N N . VAL A 1 87 ? -4.669 4.045 2.054 1.00 88.62 87 VAL A N 1
ATOM 722 C CA . VAL A 1 87 ? -4.080 4.985 3.021 1.00 88.62 87 VAL A CA 1
ATOM 723 C C . VAL A 1 87 ? -4.956 6.226 3.194 1.00 88.62 87 VAL A C 1
ATOM 725 O O . VAL A 1 87 ? -5.124 6.692 4.318 1.00 88.62 87 VAL A O 1
ATOM 728 N N . ASP A 1 88 ? -5.526 6.740 2.105 1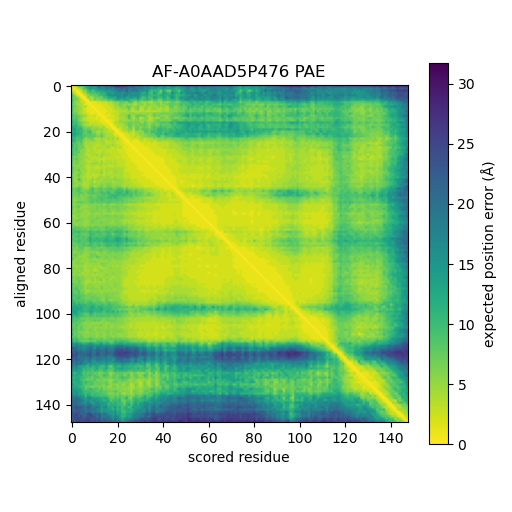.00 90.31 88 ASP A N 1
ATOM 729 C CA . ASP A 1 88 ? -6.429 7.894 2.140 1.00 90.31 88 ASP A CA 1
ATOM 730 C C . ASP A 1 88 ? -7.754 7.570 2.854 1.00 90.31 88 ASP A C 1
ATOM 732 O O . ASP A 1 88 ? -8.179 8.321 3.729 1.00 90.31 88 ASP A O 1
ATOM 736 N N . GLU A 1 89 ? -8.353 6.408 2.562 1.00 89.62 89 GLU A N 1
ATOM 737 C CA . GLU A 1 89 ? -9.542 5.888 3.257 1.00 89.62 89 GLU A CA 1
ATOM 738 C C . GLU A 1 89 ? -9.282 5.784 4.764 1.00 89.62 89 GLU A C 1
ATOM 740 O O . GLU A 1 89 ? -10.029 6.347 5.561 1.00 89.62 89 GLU A O 1
ATOM 745 N N . MET A 1 90 ? -8.172 5.151 5.154 1.00 85.25 90 MET A N 1
ATOM 746 C CA . MET A 1 90 ? -7.806 4.982 6.560 1.00 85.25 90 MET A CA 1
ATOM 747 C C . MET A 1 90 ? -7.609 6.323 7.274 1.00 85.25 90 MET A C 1
ATOM 749 O O . MET A 1 90 ? -8.121 6.510 8.376 1.00 85.25 90 MET A O 1
ATOM 753 N N . ALA A 1 91 ? -6.882 7.260 6.661 1.00 87.69 91 ALA A N 1
ATOM 754 C CA . ALA A 1 91 ? -6.673 8.581 7.244 1.00 87.69 91 ALA A CA 1
ATOM 755 C C . ALA A 1 91 ? -7.987 9.363 7.367 1.00 87.69 91 ALA A C 1
ATOM 757 O O . ALA A 1 91 ? -8.216 10.008 8.387 1.00 87.69 91 ALA A O 1
ATOM 758 N N . SER A 1 92 ? -8.860 9.284 6.357 1.00 88.12 92 SER A N 1
ATOM 759 C CA . SER A 1 92 ? -10.170 9.939 6.371 1.00 88.12 92 SER A CA 1
ATOM 760 C C . SER A 1 92 ? -11.053 9.409 7.495 1.00 88.12 92 SER A C 1
ATOM 762 O O . SER A 1 92 ? -11.693 10.190 8.195 1.00 88.12 92 SER A O 1
ATOM 764 N N . ASP A 1 93 ? -11.080 8.095 7.687 1.00 85.25 93 ASP A N 1
ATOM 765 C CA . ASP A 1 93 ? -11.897 7.463 8.717 1.00 85.25 93 ASP A CA 1
ATOM 766 C C . ASP A 1 93 ? -11.352 7.752 10.125 1.00 85.25 93 ASP A C 1
ATOM 768 O O . ASP A 1 93 ? -12.121 8.090 11.022 1.00 85.25 93 ASP A O 1
ATOM 772 N N . ILE A 1 94 ? -10.028 7.744 10.315 1.00 81.81 94 ILE A N 1
ATOM 773 C CA . ILE A 1 94 ? -9.398 8.149 11.584 1.00 81.81 94 ILE A CA 1
ATOM 774 C C . ILE A 1 94 ? -9.672 9.624 11.898 1.00 81.81 94 ILE A C 1
ATOM 776 O O . ILE A 1 94 ? -10.011 9.953 13.035 1.00 81.81 94 ILE A O 1
ATOM 780 N N . LEU A 1 95 ? -9.586 10.504 10.898 1.00 85.06 95 LEU A N 1
ATOM 781 C CA . LEU A 1 95 ? -9.889 11.922 11.069 1.00 85.06 95 LEU A CA 1
ATOM 782 C C . LEU A 1 95 ? -11.352 12.134 11.483 1.00 85.06 95 LEU A C 1
ATOM 784 O O . LEU A 1 95 ? -11.619 12.923 12.383 1.00 85.06 95 LEU A O 1
ATOM 788 N N . LYS A 1 96 ? -12.302 11.415 10.874 1.00 83.00 96 LYS A N 1
ATOM 789 C CA . LYS A 1 96 ? -13.728 11.508 11.237 1.00 83.00 96 LYS A CA 1
ATOM 790 C C . LYS A 1 96 ? -14.000 11.026 12.659 1.00 83.00 96 LYS A C 1
ATOM 792 O O . LYS A 1 96 ? -14.785 11.651 13.369 1.00 83.00 96 LYS A O 1
ATOM 797 N N . GLU A 1 97 ? -13.380 9.923 13.068 1.00 78.31 97 GLU A N 1
ATOM 798 C CA . GLU A 1 97 ? -13.656 9.333 14.378 1.00 78.31 97 GLU A CA 1
ATOM 799 C C . GLU A 1 97 ? -12.935 10.067 15.512 1.00 78.31 97 GLU A C 1
ATOM 801 O O . GLU A 1 97 ? -13.541 10.346 16.549 1.00 78.31 97 GLU A O 1
ATOM 806 N N . GLN A 1 98 ? -11.667 10.432 15.313 1.00 74.94 98 GLN A N 1
ATOM 807 C CA . GLN A 1 98 ? -10.781 10.932 16.370 1.00 74.94 98 GLN A CA 1
ATOM 808 C C . GLN A 1 98 ? -10.408 12.413 16.262 1.00 74.94 98 GLN A C 1
ATOM 810 O O . GLN A 1 98 ? -9.734 12.912 17.161 1.00 74.94 98 GLN A O 1
ATOM 815 N N . ASP A 1 99 ? -10.775 13.101 15.176 1.00 80.62 99 ASP A N 1
ATOM 816 C CA . ASP A 1 99 ? -10.254 14.439 14.844 1.00 80.62 99 ASP A CA 1
ATOM 817 C C . ASP A 1 99 ? -8.709 14.468 14.787 1.00 80.62 99 ASP A C 1
ATOM 819 O O . ASP A 1 99 ? -8.050 15.455 15.116 1.00 80.62 99 ASP A O 1
ATOM 823 N N . SER A 1 100 ? -8.110 13.334 14.395 1.00 79.75 100 SER A N 1
ATOM 824 C CA . SER A 1 100 ? -6.661 13.141 14.325 1.00 79.75 100 SER A CA 1
ATOM 825 C C . SER A 1 100 ? -6.199 12.996 12.878 1.00 79.75 100 SER A C 1
ATOM 827 O O . SER A 1 100 ? -6.592 12.062 12.177 1.00 79.75 100 SER A O 1
ATOM 829 N N . ASP A 1 101 ? -5.336 13.907 12.425 1.00 84.56 101 ASP A N 1
ATOM 830 C CA . ASP A 1 101 ? -4.717 13.814 11.103 1.00 84.56 101 ASP A CA 1
ATOM 831 C C . ASP A 1 101 ? -3.458 12.932 11.145 1.00 84.56 101 ASP A C 1
ATOM 833 O O . ASP A 1 101 ? -2.362 13.363 11.516 1.00 84.56 101 ASP A O 1
ATOM 837 N N . VAL A 1 102 ? -3.624 11.671 10.745 1.00 84.62 102 VAL A N 1
ATOM 838 C CA . VAL A 1 102 ? -2.557 10.659 10.727 1.00 84.62 102 VAL A CA 1
ATOM 839 C C . VAL A 1 102 ? -1.983 10.404 9.332 1.00 84.62 102 VAL A C 1
ATOM 841 O O . VAL A 1 102 ? -1.117 9.537 9.176 1.00 84.62 102 VAL A O 1
ATOM 844 N N . ILE A 1 103 ? -2.414 11.144 8.299 1.00 87.25 103 ILE A N 1
ATOM 845 C CA . ILE A 1 103 ? -2.033 10.854 6.906 1.00 87.25 103 ILE A CA 1
ATOM 846 C C . ILE A 1 103 ? -0.514 10.880 6.710 1.00 87.25 103 ILE A C 1
ATOM 848 O O . ILE A 1 103 ? 0.044 10.065 5.974 1.00 87.25 103 ILE A O 1
ATOM 852 N N . LEU A 1 104 ? 0.178 11.802 7.384 1.00 86.69 104 LEU A N 1
ATOM 853 C CA . LEU A 1 104 ? 1.629 11.921 7.305 1.00 86.69 104 LEU A CA 1
ATOM 854 C C . LEU A 1 104 ? 2.327 10.716 7.947 1.00 86.69 104 LEU A C 1
ATOM 856 O O . LEU A 1 104 ? 3.300 10.210 7.385 1.00 86.69 104 LEU A O 1
ATOM 860 N N . ASN A 1 105 ? 1.813 10.237 9.081 1.00 84.06 105 ASN A N 1
ATOM 861 C CA . ASN A 1 105 ? 2.347 9.068 9.777 1.00 84.06 105 ASN A CA 1
ATOM 862 C C . ASN A 1 105 ? 2.209 7.824 8.901 1.00 84.06 105 ASN A C 1
ATOM 864 O O . ASN A 1 105 ? 3.203 7.147 8.651 1.00 84.06 105 ASN A O 1
ATOM 868 N N . LEU A 1 106 ? 1.016 7.595 8.343 1.00 84.88 106 LEU A N 1
ATOM 869 C CA . LEU A 1 106 ? 0.757 6.467 7.449 1.00 84.88 106 LEU A CA 1
ATOM 870 C C . LEU A 1 106 ? 1.670 6.501 6.219 1.00 84.88 106 LEU A C 1
ATOM 872 O O . LEU A 1 106 ? 2.330 5.508 5.913 1.00 84.88 106 LEU A O 1
ATOM 876 N N . LYS A 1 107 ? 1.786 7.657 5.549 1.00 88.50 107 LYS A N 1
ATOM 877 C CA . LYS A 1 107 ? 2.704 7.830 4.410 1.00 88.50 107 LYS A CA 1
ATOM 878 C C . LYS A 1 107 ? 4.145 7.499 4.794 1.00 88.50 107 LYS A C 1
ATOM 880 O O . LYS A 1 107 ? 4.828 6.793 4.061 1.00 88.50 107 LYS A O 1
ATOM 885 N N . ASN A 1 108 ? 4.615 7.979 5.943 1.00 85.31 108 ASN A N 1
ATOM 886 C CA . ASN A 1 108 ? 5.978 7.723 6.402 1.00 85.31 108 ASN A CA 1
ATOM 887 C C . ASN A 1 108 ? 6.224 6.249 6.749 1.00 85.31 108 ASN A C 1
ATOM 889 O O . ASN A 1 108 ? 7.304 5.747 6.441 1.00 85.31 108 ASN A O 1
ATOM 893 N N . SER A 1 109 ? 5.245 5.544 7.321 1.00 84.06 109 SER A N 1
ATOM 894 C CA . SER A 1 109 ? 5.347 4.103 7.582 1.00 84.06 109 SER A CA 1
ATOM 895 C C . SER A 1 109 ? 5.526 3.314 6.281 1.00 84.06 109 SER A C 1
ATOM 897 O O . SER A 1 109 ? 6.431 2.487 6.180 1.00 84.06 109 SER A O 1
ATOM 899 N N . TRP A 1 110 ? 4.762 3.645 5.238 1.00 83.81 110 TRP A N 1
ATOM 900 C CA . TRP A 1 110 ? 4.921 3.026 3.918 1.00 83.81 110 TRP A CA 1
ATOM 901 C C . TRP A 1 110 ? 6.216 3.412 3.199 1.00 83.81 110 TRP A C 1
ATOM 903 O O . TRP A 1 110 ? 6.776 2.596 2.471 1.00 83.81 110 TRP A O 1
ATOM 913 N N . ARG A 1 111 ? 6.727 4.637 3.395 1.00 84.19 111 ARG A N 1
ATOM 914 C CA . ARG A 1 111 ? 8.050 5.013 2.868 1.00 84.19 111 ARG A CA 1
ATOM 915 C C . ARG A 1 111 ? 9.173 4.197 3.499 1.00 84.19 111 ARG A C 1
ATOM 917 O O . ARG A 1 111 ? 10.095 3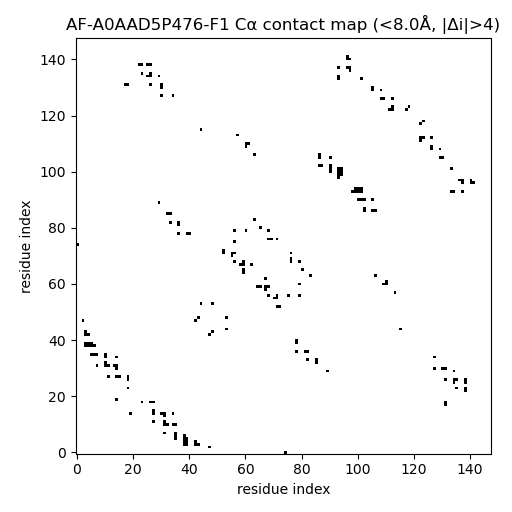.811 2.793 1.00 84.19 111 ARG A O 1
ATOM 924 N N . ARG A 1 112 ? 9.084 3.928 4.804 1.00 79.94 112 ARG A N 1
ATOM 925 C CA . ARG A 1 112 ? 10.075 3.122 5.533 1.00 79.94 112 ARG A CA 1
ATOM 926 C C . ARG A 1 112 ? 10.081 1.667 5.082 1.00 79.94 112 ARG A C 1
ATOM 928 O O . ARG A 1 112 ? 11.152 1.142 4.829 1.00 79.94 112 ARG A O 1
ATOM 935 N N . TRP A 1 113 ? 8.902 1.066 4.921 1.00 76.00 113 TRP A N 1
ATOM 936 C CA . TRP A 1 113 ? 8.752 -0.336 4.507 1.00 76.00 113 TRP A CA 1
ATOM 937 C C . TRP A 1 113 ? 9.369 -0.652 3.133 1.00 76.00 113 TRP A C 1
ATOM 939 O O . TRP A 1 113 ? 9.689 -1.791 2.826 1.00 76.00 113 TRP A O 1
ATOM 949 N N . ARG A 1 114 ? 9.566 0.357 2.284 1.00 68.69 114 ARG A N 1
ATOM 950 C CA . ARG A 1 114 ? 9.958 0.170 0.886 1.00 68.69 114 ARG A CA 1
ATOM 951 C C . ARG A 1 114 ? 11.430 -0.171 0.649 1.00 68.69 114 ARG A C 1
ATOM 953 O O . ARG A 1 114 ? 11.874 -0.140 -0.498 1.00 68.69 114 ARG A O 1
ATOM 960 N N . ASN A 1 115 ? 12.216 -0.400 1.696 1.00 61.91 115 ASN A N 1
ATOM 961 C CA . ASN A 1 115 ? 13.636 -0.675 1.546 1.00 61.91 115 ASN A CA 1
ATOM 962 C C . ASN A 1 115 ? 13.840 -2.107 1.004 1.00 61.91 115 ASN A C 1
ATOM 964 O O . ASN A 1 115 ? 13.594 -3.068 1.732 1.00 61.91 115 ASN A O 1
ATOM 968 N N . PRO A 1 116 ? 14.337 -2.283 -0.238 1.00 52.56 116 PRO A N 1
ATOM 969 C CA . PRO A 1 116 ? 14.438 -3.598 -0.877 1.00 52.56 116 PRO A CA 1
ATOM 970 C C . PRO A 1 116 ? 15.435 -4.547 -0.189 1.00 52.56 116 PRO A C 1
ATOM 972 O O . PRO A 1 116 ? 15.517 -5.713 -0.552 1.00 52.56 116 PRO A O 1
ATOM 975 N N . HIS A 1 117 ? 16.227 -4.070 0.779 1.00 50.56 117 HIS A N 1
ATOM 976 C CA . HIS A 1 117 ? 17.216 -4.882 1.494 1.00 50.56 117 HIS A CA 1
ATOM 977 C C . HIS A 1 117 ? 16.708 -5.551 2.781 1.00 50.56 117 HIS A C 1
ATOM 979 O O . HIS A 1 117 ? 17.471 -6.302 3.387 1.00 50.56 117 HIS A O 1
ATOM 985 N N . LEU A 1 118 ? 15.476 -5.291 3.239 1.00 47.34 118 LEU A N 1
ATOM 986 C CA . LEU A 1 118 ? 15.047 -5.683 4.592 1.00 47.34 118 LEU A CA 1
ATOM 987 C C . LEU A 1 118 ? 13.634 -6.287 4.662 1.00 47.34 118 LEU A C 1
ATOM 989 O O . LEU A 1 118 ? 12.894 -6.061 5.615 1.00 47.34 118 LEU A O 1
ATOM 993 N N . LEU A 1 119 ? 13.316 -7.187 3.729 1.00 47.50 119 LEU A N 1
ATOM 994 C CA . LEU A 1 119 ? 12.108 -8.036 3.739 1.00 47.50 119 LEU A CA 1
ATOM 995 C C . LEU A 1 119 ? 12.069 -9.106 4.854 1.00 47.50 119 LEU A C 1
ATOM 997 O O . LEU A 1 119 ? 11.342 -10.093 4.787 1.00 47.50 119 LEU A O 1
ATOM 1001 N N . HIS A 1 120 ? 12.836 -8.934 5.927 1.00 49.03 120 HIS A N 1
ATOM 1002 C CA . HIS A 1 120 ? 12.743 -9.811 7.085 1.00 49.03 120 HIS A CA 1
ATOM 1003 C C . HIS A 1 120 ? 11.842 -9.178 8.128 1.00 49.03 120 HIS A C 1
ATOM 1005 O O . HIS A 1 120 ? 12.341 -8.370 8.900 1.00 49.03 120 HIS A O 1
ATOM 1011 N N . THR A 1 121 ? 10.564 -9.587 8.147 1.00 52.38 121 THR A N 1
ATOM 1012 C CA . THR A 1 121 ? 9.548 -9.603 9.232 1.00 52.38 121 THR A CA 1
ATOM 1013 C C . THR A 1 121 ? 9.432 -8.405 10.191 1.00 52.38 121 THR A C 1
ATOM 1015 O O . THR A 1 121 ? 8.331 -8.023 10.549 1.00 52.38 121 THR A O 1
ATOM 1018 N N . VAL A 1 122 ? 10.523 -7.805 10.656 1.00 51.31 122 VAL A N 1
ATOM 1019 C CA . VAL A 1 122 ? 10.607 -6.708 11.621 1.00 51.31 122 VAL A CA 1
ATOM 1020 C C . VAL A 1 122 ? 10.053 -5.396 11.057 1.00 51.31 122 VAL A C 1
ATOM 1022 O O . VAL A 1 122 ? 9.322 -4.711 11.767 1.00 51.31 122 VAL A O 1
ATOM 1025 N N . GLU A 1 123 ? 10.347 -5.043 9.800 1.00 55.06 123 GLU A N 1
ATOM 1026 C CA . GLU A 1 123 ? 9.791 -3.824 9.181 1.00 55.06 123 GLU A CA 1
ATOM 1027 C C . GLU A 1 123 ? 8.310 -3.989 8.811 1.00 55.06 123 GLU A C 1
ATOM 1029 O O . GLU A 1 123 ? 7.524 -3.063 9.008 1.00 55.06 123 GLU A O 1
ATOM 1034 N N . GLU A 1 124 ? 7.901 -5.182 8.368 1.00 61.59 124 GLU A N 1
ATOM 1035 C CA . GLU A 1 124 ? 6.487 -5.530 8.178 1.00 61.59 124 GLU A CA 1
ATOM 1036 C C . GLU A 1 124 ? 5.716 -5.466 9.497 1.00 61.59 124 GLU A C 1
ATOM 1038 O O . GLU A 1 124 ? 4.670 -4.827 9.564 1.00 61.59 124 GLU A O 1
ATOM 1043 N N . ILE A 1 125 ? 6.254 -6.059 10.569 1.00 63.62 125 ILE A N 1
ATOM 1044 C CA . ILE A 1 125 ? 5.674 -5.964 11.913 1.00 63.62 125 ILE A CA 1
ATOM 1045 C C . ILE A 1 125 ? 5.600 -4.497 12.346 1.00 63.62 125 ILE A C 1
ATOM 1047 O O . ILE A 1 125 ? 4.560 -4.078 12.833 1.00 63.62 125 ILE A O 1
ATOM 1051 N N . GLY A 1 126 ? 6.637 -3.689 12.107 1.00 65.44 126 GLY A N 1
ATOM 1052 C CA . GLY A 1 126 ? 6.625 -2.259 12.431 1.00 65.44 126 GLY A CA 1
ATOM 1053 C C . GLY A 1 126 ? 5.544 -1.466 11.685 1.00 65.44 126 GLY A C 1
ATOM 1054 O O . GLY A 1 126 ? 4.868 -0.627 12.285 1.00 65.44 126 GLY A O 1
ATOM 1055 N N . LEU A 1 127 ? 5.333 -1.749 10.394 1.00 68.44 127 LEU A N 1
ATOM 1056 C CA . LEU A 1 127 ? 4.239 -1.167 9.611 1.00 68.44 127 LEU A CA 1
ATOM 1057 C C . LEU A 1 127 ? 2.875 -1.607 10.162 1.00 68.44 127 LEU A C 1
ATOM 1059 O O . LEU A 1 127 ? 1.987 -0.772 10.331 1.00 68.44 127 LEU A O 1
ATOM 1063 N N . LEU A 1 128 ? 2.717 -2.892 10.482 1.00 70.00 128 LEU A N 1
ATOM 1064 C CA . LEU A 1 128 ? 1.471 -3.445 11.009 1.00 70.00 128 LEU A CA 1
ATOM 1065 C C . LEU A 1 128 ? 1.137 -2.911 12.402 1.00 70.00 128 LEU A C 1
ATOM 1067 O O . LEU A 1 128 ? -0.005 -2.524 12.623 1.00 70.00 128 LEU A O 1
ATOM 1071 N N . THR A 1 129 ? 2.119 -2.801 13.298 1.00 69.94 129 THR A N 1
ATOM 1072 C CA . THR A 1 129 ? 1.957 -2.198 14.628 1.00 69.94 129 THR A CA 1
ATOM 1073 C C . THR A 1 129 ? 1.597 -0.719 14.518 1.00 69.94 129 THR A C 1
ATOM 1075 O O . THR A 1 129 ? 0.670 -0.266 15.178 1.00 69.94 129 THR A O 1
ATOM 1078 N N . SER A 1 130 ? 2.242 0.034 13.619 1.00 70.94 130 SER A N 1
ATOM 1079 C CA . SER A 1 130 ? 1.877 1.436 13.380 1.00 70.94 130 SER A CA 1
ATOM 1080 C C . SER A 1 130 ? 0.433 1.574 12.884 1.00 70.94 130 SER A C 1
ATOM 1082 O O . SER A 1 130 ? -0.295 2.461 13.328 1.00 70.94 130 SER A O 1
ATOM 1084 N N . VAL A 1 131 ? -0.012 0.707 11.972 1.00 71.44 131 VAL A N 1
ATOM 1085 C CA . VAL A 1 131 ? -1.399 0.717 11.482 1.00 71.44 131 VAL A CA 1
ATOM 1086 C C . VAL A 1 131 ? -2.378 0.302 12.581 1.00 71.44 131 VAL A C 1
ATOM 1088 O O . VAL A 1 131 ? -3.433 0.918 12.719 1.00 71.44 131 VAL A O 1
ATOM 1091 N N . GLU A 1 132 ? -2.031 -0.703 13.381 1.00 74.81 132 GLU A N 1
ATOM 1092 C CA . GLU A 1 132 ? -2.827 -1.164 14.516 1.00 74.81 132 GLU A CA 1
ATOM 1093 C C . GLU A 1 132 ? -3.028 -0.057 15.557 1.00 74.81 132 GLU A C 1
ATOM 1095 O O . GLU A 1 132 ? -4.170 0.234 15.900 1.00 74.81 132 GLU A O 1
ATOM 1100 N N . GLU A 1 133 ? -1.966 0.618 16.002 1.00 74.50 133 GLU A N 1
ATOM 1101 C CA . GLU A 1 133 ? -2.035 1.724 16.971 1.00 74.50 133 GLU A CA 1
ATOM 1102 C C . GLU A 1 133 ? -2.962 2.857 16.492 1.00 74.50 133 GLU A C 1
ATOM 1104 O O . GLU A 1 133 ? -3.793 3.376 17.247 1.00 74.50 133 GLU A O 1
ATOM 1109 N N . ASN A 1 134 ? -2.866 3.207 15.206 1.00 71.44 134 ASN A N 1
ATOM 1110 C CA . ASN A 1 134 ? -3.711 4.225 14.581 1.00 71.44 134 ASN A CA 1
ATOM 1111 C C . ASN A 1 134 ? -5.180 3.773 14.452 1.00 71.44 134 ASN A C 1
ATOM 1113 O O . ASN A 1 134 ? -6.083 4.603 14.508 1.00 71.44 134 ASN A O 1
ATOM 1117 N N . CYS A 1 135 ? -5.445 2.471 14.309 1.00 71.44 135 CYS A N 1
ATOM 1118 C CA . CYS A 1 135 ? -6.809 1.950 14.215 1.00 71.44 135 CYS A CA 1
ATOM 1119 C C . CYS A 1 135 ? -7.451 1.724 15.597 1.00 71.44 135 CYS A C 1
ATOM 1121 O O . CYS A 1 135 ? -8.613 2.078 15.796 1.00 71.44 135 CYS A O 1
ATOM 1123 N N . VAL A 1 136 ? -6.717 1.159 16.562 1.00 69.94 136 VAL A N 1
ATOM 1124 C CA . VAL A 1 136 ? -7.214 0.861 17.919 1.00 69.94 136 VAL A CA 1
ATOM 1125 C C . VAL A 1 136 ? -7.581 2.146 18.655 1.00 69.94 136 VAL A C 1
ATOM 1127 O O . VAL A 1 136 ? -8.598 2.193 19.352 1.00 69.94 136 VAL A O 1
ATOM 1130 N N . SER A 1 137 ? -6.803 3.213 18.457 1.00 65.00 137 SER A N 1
ATOM 1131 C CA . SER A 1 137 ? -7.147 4.541 18.968 1.00 65.00 137 SER A CA 1
ATOM 1132 C C . SER A 1 137 ? -8.510 5.029 18.444 1.00 65.00 137 SER A C 1
ATOM 1134 O O . SER A 1 137 ? -9.291 5.553 19.238 1.00 65.00 137 SER A O 1
ATOM 1136 N N . SER A 1 138 ? -8.877 4.741 17.184 1.00 58.81 138 S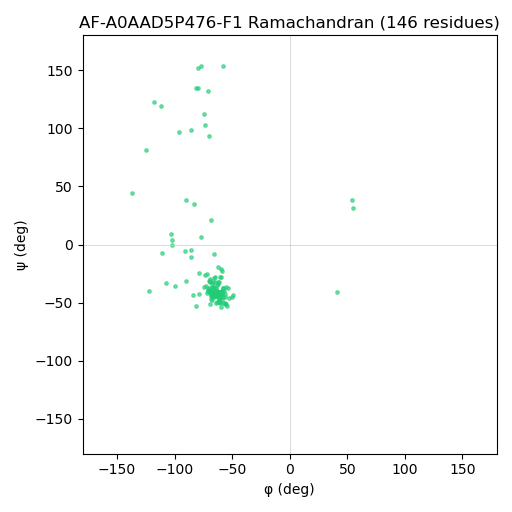ER A N 1
ATOM 1137 C CA . SER A 1 138 ? -10.181 5.136 16.611 1.00 58.81 138 SER A CA 1
ATOM 1138 C C . SER A 1 138 ? -11.332 4.409 17.267 1.00 58.81 138 SER A C 1
ATOM 1140 O O . SER A 1 138 ? -12.318 5.019 17.669 1.00 58.81 138 SER A O 1
ATOM 1142 N N . THR A 1 139 ? -11.204 3.094 17.407 1.00 57.75 139 THR A N 1
ATOM 1143 C CA . THR A 1 139 ? -12.295 2.279 17.934 1.00 57.75 139 THR A CA 1
ATOM 1144 C C . THR A 1 139 ? -12.541 2.536 19.425 1.00 57.75 139 THR A C 1
ATOM 1146 O O . THR A 1 139 ? -13.681 2.481 19.881 1.00 57.75 139 THR A O 1
ATOM 1149 N N . ASN A 1 140 ? -11.508 2.879 20.202 1.00 58.22 140 ASN A N 1
ATOM 1150 C CA . ASN A 1 140 ? -11.695 3.265 21.605 1.00 58.22 140 ASN A CA 1
ATOM 1151 C C . ASN A 1 140 ? -12.511 4.565 21.755 1.00 58.22 140 ASN A C 1
ATOM 1153 O O . ASN A 1 140 ? -13.279 4.690 22.712 1.00 58.22 140 ASN A O 1
ATOM 1157 N N . VAL A 1 141 ? -12.402 5.502 20.803 1.00 57.25 141 VAL A N 1
ATOM 1158 C CA . VAL A 1 141 ? -13.229 6.721 20.769 1.00 57.25 141 VAL A CA 1
ATOM 1159 C C . VAL A 1 141 ? -14.695 6.394 20.452 1.00 57.25 141 VAL A C 1
ATOM 1161 O O . VAL A 1 141 ? -15.585 6.913 21.130 1.00 57.25 141 VAL A O 1
ATOM 1164 N N . GLU A 1 142 ? -14.967 5.492 19.503 1.00 52.97 142 GLU A N 1
ATOM 1165 C CA . GLU A 1 142 ? -16.334 5.031 19.191 1.00 52.97 142 GLU A CA 1
ATOM 1166 C C . GLU A 1 142 ? -17.015 4.357 20.395 1.00 52.97 142 GLU A C 1
ATOM 1168 O O . GLU A 1 142 ? -18.159 4.675 20.727 1.00 52.97 142 GLU A O 1
ATOM 1173 N N . ILE A 1 143 ? -16.316 3.456 21.097 1.00 56.56 143 ILE A N 1
ATOM 1174 C CA . ILE A 1 143 ? -16.873 2.749 22.265 1.00 56.56 143 ILE A CA 1
ATOM 1175 C C . ILE A 1 143 ? -17.188 3.730 23.400 1.00 56.56 143 ILE A C 1
ATOM 1177 O O . ILE A 1 143 ? -18.238 3.617 24.033 1.00 56.56 143 ILE A O 1
ATOM 1181 N N . GLY A 1 144 ? -16.310 4.711 23.639 1.00 56.31 144 GLY A N 1
ATOM 1182 C CA . GLY A 1 144 ? -16.520 5.741 24.659 1.00 56.31 144 GLY A CA 1
ATOM 1183 C C . GLY A 1 144 ? -17.736 6.631 24.381 1.00 56.31 144 GLY A C 1
ATOM 1184 O O . GLY A 1 144 ? -18.443 7.000 25.317 1.00 56.31 144 GLY A O 1
ATOM 1185 N N . ARG A 1 145 ? -18.037 6.926 23.107 1.00 53.78 145 ARG A N 1
ATOM 1186 C CA . ARG A 1 145 ? -19.230 7.703 22.712 1.00 53.78 145 ARG A CA 1
ATOM 1187 C C . ARG A 1 145 ? -20.545 6.938 22.871 1.00 53.78 145 ARG A C 1
ATOM 1189 O O . ARG A 1 145 ? -21.577 7.570 23.037 1.00 53.78 145 ARG A O 1
ATOM 1196 N N . HIS A 1 146 ? -20.528 5.606 22.834 1.00 53.84 146 HIS A N 1
ATOM 1197 C CA . HIS A 1 146 ? -21.729 4.782 23.016 1.00 53.84 146 HIS A CA 1
ATOM 1198 C C . HIS A 1 146 ? -22.075 4.481 24.489 1.00 53.84 146 HIS A C 1
ATOM 1200 O O . HIS A 1 146 ? -23.105 3.859 24.752 1.00 53.84 146 HIS A O 1
ATOM 1206 N N . GLN A 1 147 ? -21.238 4.898 25.447 1.00 46.94 147 GLN A N 1
ATOM 1207 C CA . GLN A 1 147 ? -21.444 4.686 26.891 1.00 46.94 147 GLN A CA 1
ATOM 1208 C C . GLN A 1 147 ? -21.936 5.939 27.652 1.00 46.94 147 GLN A C 1
ATOM 1210 O O . GLN A 1 147 ? -22.017 5.921 28.885 1.00 46.94 147 GLN A O 1
ATOM 1215 N N . HIS A 1 148 ? -22.296 7.012 26.944 1.00 40.22 148 HIS A N 1
ATOM 1216 C CA . HIS A 1 148 ? -22.937 8.221 27.478 1.00 40.22 148 HIS A CA 1
ATOM 1217 C C . HIS A 1 148 ? -24.209 8.546 26.699 1.00 40.22 148 HIS A C 1
ATOM 1219 O O . HIS A 1 148 ? -25.157 9.046 27.346 1.00 40.22 148 HIS A O 1
#

Foldseek 3Di:
DVQFDQPLVVQLVVLCVVPVDPLLPVLSVLSSLVSSLVSRVVSCLPPNDDPVLLVLLLVCLVVVDLVSLVPHDPVSNVSSVSLSVSLVVLQVLLCVQPVDRCSVVLSVLSNQLSDSVPPPPPSVVVNSVSSSVSSVVRSVSVVVVVVD

Mean predicted aligned error: 8.1 Å

Radius of gyration: 15.81 Å; Cα contacts (8 Å, |Δi|>4): 124; chains: 1; bounding box: 40×30×43 Å

Organism: Acer negundo (NCBI:txid4023)

InterPro domains:
  IPR005630 Terpene synthase, metal-binding domain [PF03936] (1-113)
  IPR008949 Isoprenoid synthase domain superfamily [G3DSA:1.10.600.10] (1-125)
  IPR008949 Isoprenoid synthase domain superfamily [SSF48576] (2-116)
  IPR050148 Terpene synthase-like [PTHR31225] (2-107)

Sequence (148 aa):
MSFARIRLVESYLWTVRITFEPQFGYCRRMLTKVISLITVIDDVYDVYGTLNELELFTDAVDRWDLKAMKQLPDYMKICFLALYNSVDEMASDILKEQDSDVILNLKNSWRRWRNPHLLHTVEEIGLLTSVEENCVSSTNVEIGRHQH

Nearest PDB structures (foldseek):
  3n0g-assembly2_B  TM=8.638E-01  e=5.848E-08  Populus tremula x Populus alba
  3sdv-assembly1_A  TM=8.698E-01  e=1.907E-07  Abies grandis
  3sdu-assembly1_A  TM=8.668E-01  e=3.618E-07  Abies grandis
  3sdq-assembly1_A  TM=8.384E-01  e=2.563E-07  Abies grandis
  2j5c-assembly1_A  TM=8.583E-0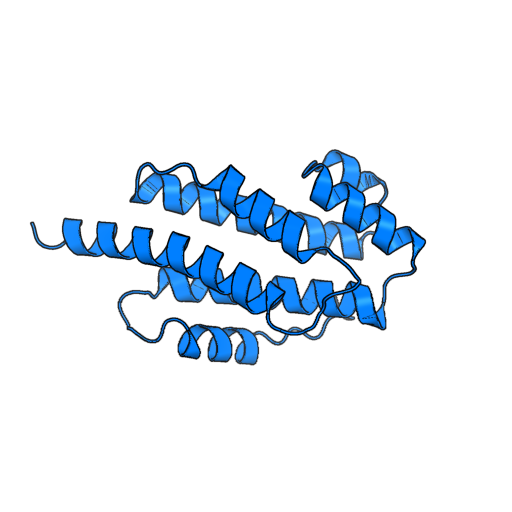1  e=4.628E-07  Salvia fruticosa